Protein AF-A0A8C5G3D9-F1 (afdb_monomer)

Nearest PDB structures (foldseek):
  6sdb-assembly4_D  TM=9.513E-01  e=6.181E-13  Homo sapiens
  6h4l-assembly1_A  TM=9.732E-01  e=7.452E-11  Homo sapiens
  8p35-assembly1_A  TM=9.461E-01  e=3.231E-11  Homo sapiens
  2wwm-assembly2_C  TM=9.605E-01  e=4.269E-11  Homo sapiens
  2rik-assembly1_A  TM=9.565E-01  e=1.041E-10  Oryctolagus cuniculus

pLDDT: mean 74.59, std 24.05, range [35.84, 98.56]

Structure (mmCIF, N/CA/C/O backbone):
data_AF-A0A8C5G3D9-F1
#
_entry.id   AF-A0A8C5G3D9-F1
#
loop_
_atom_site.group_PDB
_atom_site.id
_atom_site.type_symbol
_atom_site.label_atom_id
_atom_site.label_alt_id
_atom_site.label_comp_id
_atom_site.label_asym_id
_atom_site.label_entity_id
_atom_site.label_seq_id
_atom_site.pdbx_PDB_ins_code
_atom_site.Cartn_x
_atom_site.Cartn_y
_atom_site.Cartn_z
_atom_site.occupancy
_atom_site.B_iso_or_equiv
_atom_site.auth_seq_id
_atom_site.auth_comp_id
_atom_site.auth_asym_id
_atom_site.auth_atom_id
_atom_site.pdbx_PDB_model_num
ATOM 1 N N . MET A 1 1 ? 73.910 -11.294 -78.087 1.00 41.16 1 MET A N 1
ATOM 2 C CA . MET A 1 1 ? 74.050 -10.126 -77.192 1.00 41.16 1 MET A CA 1
ATOM 3 C C . MET A 1 1 ? 72.638 -9.776 -76.744 1.00 41.16 1 MET A C 1
ATOM 5 O O . MET A 1 1 ? 71.932 -9.114 -77.483 1.00 41.16 1 MET A O 1
ATOM 9 N N . GLU A 1 2 ? 72.054 -10.647 -75.924 1.00 39.16 2 GLU A N 1
ATOM 10 C CA . GLU A 1 2 ? 71.959 -10.601 -74.447 1.00 39.16 2 GLU A CA 1
ATOM 11 C C . GLU A 1 2 ? 70.776 -9.743 -73.973 1.00 39.16 2 GLU A C 1
ATOM 13 O O . GLU A 1 2 ? 70.666 -8.566 -74.295 1.00 39.16 2 GLU A O 1
ATOM 18 N N . ALA A 1 3 ? 69.872 -10.406 -73.250 1.00 43.69 3 ALA A N 1
ATOM 19 C CA . ALA A 1 3 ? 68.621 -9.900 -72.704 1.00 43.69 3 ALA A CA 1
ATOM 20 C C . ALA A 1 3 ? 68.705 -9.875 -71.170 1.00 43.69 3 ALA A C 1
ATOM 22 O O . ALA A 1 3 ? 69.316 -10.770 -70.590 1.00 43.69 3 ALA A O 1
ATOM 23 N N . ALA A 1 4 ? 68.030 -8.921 -70.517 1.00 40.75 4 ALA A N 1
ATOM 24 C CA . ALA A 1 4 ? 67.724 -8.978 -69.084 1.00 40.75 4 ALA A CA 1
ATOM 25 C C . ALA A 1 4 ? 66.455 -8.169 -68.722 1.00 40.75 4 ALA A C 1
ATOM 27 O O . ALA A 1 4 ? 66.120 -7.183 -69.373 1.00 40.75 4 ALA A O 1
ATOM 28 N N . VAL A 1 5 ? 65.757 -8.649 -67.686 1.00 48.50 5 VAL A N 1
ATOM 29 C CA . VAL A 1 5 ? 64.427 -8.279 -67.141 1.00 48.50 5 VAL A CA 1
ATOM 30 C C . VAL A 1 5 ? 64.563 -7.280 -65.963 1.00 48.50 5 VAL A C 1
ATOM 32 O O . VAL A 1 5 ? 65.657 -7.193 -65.414 1.00 48.50 5 VAL A O 1
ATOM 35 N N . VAL A 1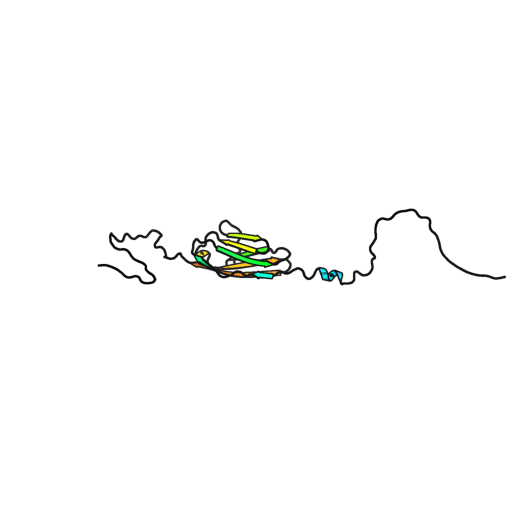 6 ? 63.477 -6.585 -65.542 1.00 41.62 6 VAL A N 1
ATOM 36 C CA . VAL A 1 6 ? 62.979 -6.360 -64.137 1.00 41.62 6 VAL A CA 1
ATOM 37 C C . VAL A 1 6 ? 62.051 -5.110 -64.007 1.00 41.62 6 VAL A C 1
ATOM 39 O O . VAL A 1 6 ? 62.071 -4.206 -64.833 1.00 41.62 6 VAL A O 1
ATOM 42 N N . SER A 1 7 ? 61.173 -5.147 -62.991 1.00 40.56 7 SER A N 1
ATOM 43 C CA . SER A 1 7 ? 59.775 -4.681 -62.855 1.00 40.56 7 SER A CA 1
ATOM 44 C C . SER A 1 7 ? 59.502 -3.394 -62.025 1.00 40.56 7 SER A C 1
ATOM 46 O O . SER A 1 7 ? 60.318 -3.054 -61.181 1.00 40.56 7 SER A O 1
ATOM 48 N N . SER A 1 8 ? 58.257 -2.856 -62.141 1.00 45.47 8 SER A N 1
ATOM 49 C CA . SER A 1 8 ? 57.402 -2.167 -61.111 1.00 45.47 8 SER A CA 1
ATOM 50 C C . SER A 1 8 ? 57.887 -0.806 -60.540 1.00 45.47 8 SER A C 1
ATOM 52 O O . SER A 1 8 ? 59.050 -0.673 -60.211 1.00 45.47 8 SER A O 1
ATOM 54 N N . THR A 1 9 ? 57.129 0.279 -60.299 1.00 42.03 9 THR A N 1
ATOM 55 C CA . THR A 1 9 ? 55.688 0.584 -60.116 1.00 42.03 9 THR A CA 1
ATOM 56 C C . THR A 1 9 ? 55.506 2.119 -60.183 1.00 42.03 9 THR A C 1
ATOM 58 O O . THR A 1 9 ? 56.395 2.851 -59.755 1.00 42.03 9 THR A O 1
ATOM 61 N N . ALA A 1 10 ? 54.357 2.606 -60.672 1.00 47.06 10 ALA A N 1
ATOM 62 C CA . ALA A 1 10 ? 53.916 4.015 -60.623 1.00 47.06 10 ALA A CA 1
ATOM 63 C C . ALA A 1 10 ? 53.629 4.460 -59.168 1.00 47.06 10 ALA A C 1
ATOM 65 O O . ALA A 1 10 ? 53.328 3.610 -58.338 1.00 47.06 10 ALA A O 1
ATOM 66 N N . GLY A 1 11 ? 53.652 5.719 -58.726 1.00 50.91 11 GLY A N 1
ATOM 67 C CA . GLY A 1 11 ? 53.620 7.053 -59.333 1.00 50.91 11 GLY A CA 1
ATOM 68 C C . GLY A 1 11 ? 52.874 7.947 -58.321 1.00 50.91 11 GLY A C 1
ATOM 69 O O . GLY A 1 11 ? 51.844 7.519 -57.806 1.00 50.91 11 GLY A O 1
ATOM 70 N N . ALA A 1 12 ? 53.382 9.133 -57.963 1.00 35.84 12 ALA A N 1
ATOM 71 C CA . ALA A 1 12 ? 52.707 10.014 -57.001 1.00 35.84 12 ALA A CA 1
ATOM 72 C C . ALA A 1 12 ? 53.011 11.500 -57.247 1.00 35.84 12 ALA A C 1
ATOM 74 O O . ALA A 1 12 ? 54.166 11.918 -57.220 1.00 35.84 12 ALA A O 1
ATOM 75 N N . VAL A 1 13 ? 51.954 12.299 -57.411 1.00 37.88 13 VAL A N 1
ATOM 76 C CA . VAL A 1 13 ? 51.939 13.748 -57.165 1.00 37.88 13 VAL A CA 1
ATOM 77 C C . VAL A 1 13 ? 50.747 14.006 -56.236 1.00 37.88 13 VAL A C 1
ATOM 79 O O . VAL A 1 13 ? 49.614 13.697 -56.594 1.00 37.88 13 VAL A O 1
ATOM 82 N N . ALA A 1 14 ? 51.011 14.498 -55.022 1.00 41.78 14 ALA A N 1
ATOM 83 C CA . ALA A 1 14 ? 50.004 14.897 -54.027 1.00 41.78 14 ALA A CA 1
ATOM 84 C C . ALA A 1 14 ? 49.545 16.354 -54.257 1.00 41.78 14 ALA A C 1
ATOM 86 O O . ALA A 1 14 ? 50.305 17.131 -54.841 1.00 41.78 14 ALA A O 1
ATOM 87 N N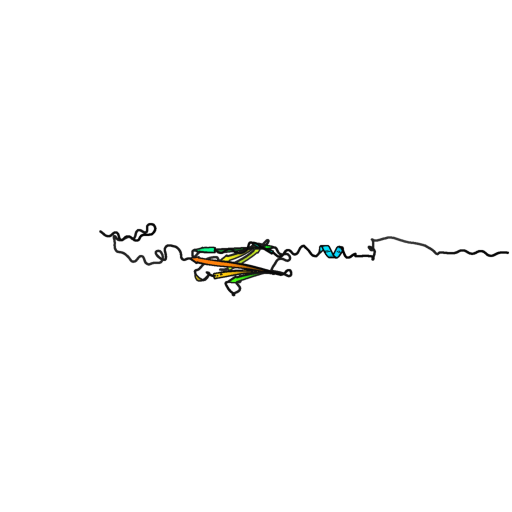 . PRO A 1 15 ? 48.335 16.748 -53.800 1.00 37.72 15 PRO A N 1
ATOM 88 C CA . PRO A 1 15 ? 48.240 17.551 -52.565 1.00 37.72 15 PRO A CA 1
ATOM 89 C C . PRO A 1 15 ? 46.955 17.190 -51.739 1.00 37.72 15 PRO A C 1
ATOM 91 O O . PRO A 1 15 ? 46.454 16.081 -51.905 1.00 37.72 15 PRO A O 1
ATOM 94 N N . PRO A 1 16 ? 46.460 17.983 -50.758 1.00 48.88 16 PRO A N 1
ATOM 95 C CA . PRO A 1 16 ? 46.785 17.738 -49.353 1.00 48.88 16 PRO A CA 1
ATOM 96 C C . PRO A 1 16 ? 45.580 17.624 -48.376 1.00 48.88 16 PRO A C 1
ATOM 98 O O . PRO A 1 16 ? 44.451 18.010 -48.661 1.00 48.88 16 PRO A O 1
ATOM 101 N N . THR A 1 17 ? 45.928 17.166 -47.164 1.00 43.00 17 THR A N 1
ATOM 102 C CA . THR A 1 17 ? 45.310 17.364 -45.825 1.00 43.00 17 THR A CA 1
ATOM 103 C C . THR A 1 17 ? 44.012 16.643 -45.412 1.00 43.00 17 THR A C 1
ATOM 105 O O . THR A 1 17 ? 42.901 17.119 -45.597 1.00 43.00 17 THR A O 1
ATOM 108 N N . LEU A 1 18 ? 44.244 15.514 -44.725 1.00 49.47 18 LEU A N 1
ATOM 109 C CA . LEU A 1 18 ? 43.726 15.050 -43.419 1.00 49.47 18 LEU A CA 1
ATOM 110 C C . LEU A 1 18 ? 42.519 15.761 -42.775 1.00 49.47 18 LEU A C 1
ATOM 112 O O . LEU A 1 18 ? 42.682 16.874 -42.289 1.00 49.47 18 LEU A O 1
ATOM 116 N N . ILE A 1 19 ? 41.443 14.992 -42.515 1.00 40.00 19 ILE A N 1
ATOM 117 C CA . ILE A 1 19 ? 40.775 14.927 -41.196 1.00 40.00 19 ILE A CA 1
ATOM 118 C C . ILE A 1 19 ? 40.369 13.468 -40.870 1.00 40.00 19 ILE A C 1
ATOM 120 O O . ILE A 1 19 ? 39.486 12.887 -41.488 1.00 40.00 19 ILE A O 1
ATOM 124 N N . SER A 1 20 ? 41.052 12.918 -39.860 1.00 44.00 20 SER A N 1
ATOM 125 C CA . SER A 1 20 ? 40.583 11.981 -38.822 1.00 44.00 20 SER A CA 1
ATOM 126 C C . SER A 1 20 ? 39.901 10.642 -39.185 1.00 44.00 20 SER A C 1
ATOM 128 O O . SER A 1 20 ? 38.683 10.516 -39.210 1.00 44.00 20 SER A O 1
ATOM 130 N N . VAL A 1 21 ? 40.759 9.618 -39.283 1.00 40.78 21 VAL A N 1
ATOM 131 C CA . VAL A 1 21 ? 40.671 8.234 -38.755 1.00 40.78 21 VAL A CA 1
ATOM 132 C C . VAL A 1 21 ? 39.337 7.479 -38.878 1.00 40.78 21 VAL A C 1
ATOM 134 O O . VAL A 1 21 ? 38.530 7.409 -37.954 1.00 40.78 21 VAL A O 1
ATOM 137 N N . SER A 1 22 ? 39.201 6.747 -39.985 1.00 48.66 22 SER A N 1
ATOM 138 C CA . SER A 1 22 ? 38.361 5.549 -40.042 1.00 48.66 22 SER A CA 1
ATOM 139 C C . SER A 1 22 ? 39.021 4.443 -39.208 1.00 48.66 22 SER A C 1
ATOM 141 O O . SER A 1 22 ? 40.093 3.941 -39.556 1.00 48.66 22 SER A O 1
ATOM 143 N N . LEU A 1 23 ? 38.415 4.087 -38.074 1.00 47.31 23 LEU A N 1
ATOM 144 C CA . LEU A 1 23 ? 38.842 2.933 -37.285 1.00 47.31 23 LEU A CA 1
ATOM 145 C C . LEU A 1 23 ? 38.421 1.643 -38.001 1.00 47.31 23 LEU A C 1
ATOM 147 O O . LEU A 1 23 ? 37.281 1.198 -37.924 1.00 47.31 23 LEU A O 1
ATOM 151 N N . ASN A 1 24 ? 39.395 1.095 -38.725 1.00 39.56 24 ASN A N 1
ATOM 152 C CA . ASN A 1 24 ? 39.640 -0.308 -39.049 1.00 39.56 24 ASN A CA 1
ATOM 153 C C . ASN A 1 24 ? 38.456 -1.284 -38.866 1.00 39.56 24 ASN A C 1
ATOM 155 O O . ASN A 1 24 ? 38.203 -1.824 -37.787 1.00 39.56 24 ASN A O 1
ATOM 159 N N . THR A 1 25 ? 37.803 -1.617 -39.975 1.00 51.31 25 THR A N 1
ATOM 160 C CA . THR A 1 25 ? 36.924 -2.778 -40.108 1.00 51.31 25 THR A CA 1
ATOM 161 C C . THR A 1 25 ? 37.739 -4.073 -40.051 1.00 51.31 25 THR A C 1
ATOM 163 O O . THR A 1 25 ? 38.105 -4.624 -41.085 1.00 51.31 25 THR A O 1
ATOM 166 N N . ARG A 1 26 ? 38.011 -4.601 -38.848 1.00 49.06 26 ARG A N 1
ATOM 167 C CA . ARG A 1 26 ? 38.234 -6.045 -38.611 1.00 49.06 26 ARG A CA 1
ATOM 168 C C . ARG A 1 26 ? 38.229 -6.375 -37.114 1.00 49.06 26 ARG A C 1
ATOM 170 O O . ARG A 1 26 ? 39.111 -5.969 -36.371 1.00 49.06 26 ARG A O 1
ATOM 177 N N . ARG A 1 27 ? 37.255 -7.216 -36.745 1.00 50.62 27 ARG A N 1
ATOM 178 C CA . ARG A 1 27 ? 36.971 -7.802 -35.422 1.00 50.62 27 ARG A CA 1
ATOM 179 C C . ARG A 1 27 ? 36.438 -6.831 -34.359 1.00 50.62 27 ARG A C 1
ATOM 181 O O . ARG A 1 27 ? 37.089 -6.593 -33.348 1.00 50.62 27 ARG A O 1
ATOM 188 N N . PHE A 1 28 ? 35.157 -6.471 -34.479 1.00 44.09 28 PHE A N 1
ATOM 189 C CA . PHE A 1 28 ? 34.292 -6.415 -33.291 1.00 44.09 28 PHE A CA 1
ATOM 190 C C . PHE A 1 28 ? 34.164 -7.846 -32.752 1.00 44.09 28 PHE A C 1
ATOM 192 O O . PHE A 1 28 ? 33.200 -8.562 -33.002 1.00 44.09 28 PHE A O 1
ATOM 199 N N . SER A 1 29 ? 35.243 -8.314 -32.123 1.00 45.56 29 SER A N 1
ATOM 200 C CA . SER A 1 29 ? 35.271 -9.567 -31.389 1.00 45.56 29 SER A CA 1
ATOM 201 C C . SER A 1 29 ? 34.195 -9.479 -30.315 1.00 45.56 29 SER A C 1
ATOM 203 O O . SER A 1 29 ? 34.069 -8.450 -29.649 1.00 45.56 29 SER A O 1
ATOM 205 N N . HIS A 1 30 ? 33.434 -10.556 -30.179 1.00 49.59 30 HIS A N 1
ATOM 206 C CA . HIS A 1 30 ? 32.266 -10.792 -29.330 1.00 49.59 30 HIS A CA 1
ATOM 207 C C . HIS A 1 30 ? 32.424 -10.484 -27.814 1.00 49.59 30 HIS A C 1
ATOM 209 O O . HIS A 1 30 ? 31.606 -10.930 -27.023 1.00 49.59 30 HIS A O 1
ATOM 215 N N . CYS A 1 31 ? 33.423 -9.706 -27.383 1.00 41.53 31 CYS A N 1
ATOM 216 C CA . CYS A 1 31 ? 33.582 -9.219 -26.008 1.00 41.53 31 CYS A CA 1
ATOM 217 C C . CYS A 1 31 ? 32.990 -7.820 -25.757 1.00 41.53 31 CYS A C 1
ATOM 219 O O . CYS A 1 31 ? 32.830 -7.441 -24.601 1.00 41.53 31 CYS A O 1
ATOM 221 N N . CYS A 1 32 ? 32.656 -7.034 -26.791 1.00 47.09 32 CYS A N 1
ATOM 222 C CA . CYS A 1 32 ? 32.017 -5.721 -26.580 1.00 47.09 32 CYS A CA 1
ATOM 223 C C . CYS A 1 32 ? 30.504 -5.837 -26.283 1.00 47.09 32 CYS A C 1
ATOM 225 O O . CYS A 1 32 ? 29.902 -4.924 -25.733 1.00 47.09 32 CYS A O 1
ATOM 227 N N . PHE A 1 33 ? 29.888 -6.985 -26.594 1.00 46.59 33 PHE A N 1
ATOM 228 C CA . PHE A 1 33 ? 28.465 -7.245 -26.329 1.00 46.59 33 PHE A CA 1
ATOM 229 C C . PHE A 1 33 ? 28.176 -7.600 -24.859 1.00 46.59 33 PHE A C 1
ATOM 231 O O . PHE A 1 33 ? 27.043 -7.500 -24.403 1.00 46.59 33 PHE A O 1
ATOM 238 N N . SER A 1 34 ? 29.206 -7.968 -24.095 1.00 47.16 34 SER A N 1
ATOM 239 C CA . SER A 1 34 ? 29.106 -8.375 -22.687 1.00 47.16 34 SER A CA 1
ATOM 240 C C . SER A 1 34 ? 29.018 -7.215 -21.682 1.00 47.16 34 SER A C 1
ATOM 242 O O . SER A 1 34 ? 28.866 -7.473 -20.494 1.00 47.16 34 SER A O 1
ATOM 244 N N . PHE A 1 35 ? 29.075 -5.951 -22.123 1.00 46.34 35 PHE A N 1
ATOM 245 C CA . PHE A 1 35 ? 28.923 -4.783 -21.237 1.00 46.34 35 PHE A CA 1
ATOM 246 C C . PHE A 1 35 ? 27.471 -4.318 -21.039 1.00 46.34 35 PHE A C 1
ATOM 248 O O . PHE A 1 35 ? 27.221 -3.496 -20.167 1.00 46.34 35 PHE A O 1
ATOM 255 N N . PHE A 1 36 ? 26.505 -4.850 -21.796 1.00 48.28 36 PHE A N 1
ATOM 256 C CA . PHE A 1 36 ? 25.092 -4.446 -21.701 1.00 48.28 36 PHE A CA 1
ATOM 257 C C . PHE A 1 36 ? 24.210 -5.386 -20.869 1.00 48.28 36 PHE A C 1
ATOM 259 O O . PHE A 1 36 ? 23.012 -5.154 -20.757 1.00 48.28 36 PHE A O 1
ATOM 266 N N . GLN A 1 37 ? 24.759 -6.460 -20.297 1.00 51.25 37 GLN A N 1
ATOM 267 C CA . GLN A 1 37 ? 23.926 -7.578 -19.837 1.00 51.25 37 GLN A CA 1
ATOM 268 C C . GLN A 1 37 ? 23.765 -7.704 -18.311 1.00 51.25 37 GLN A C 1
ATOM 270 O O . GLN A 1 37 ? 23.111 -8.641 -17.866 1.00 51.25 37 GLN A O 1
ATOM 275 N N . TYR A 1 38 ? 24.313 -6.787 -17.502 1.00 55.50 38 TYR A N 1
ATOM 276 C CA . TYR A 1 38 ? 24.369 -6.969 -16.038 1.00 55.50 38 TYR A CA 1
ATOM 277 C C . TYR A 1 38 ? 24.087 -5.737 -15.156 1.00 55.50 38 TYR A C 1
ATOM 279 O O . TYR A 1 38 ? 24.438 -5.767 -13.983 1.00 55.50 38 TYR A O 1
ATOM 287 N N . ASP A 1 39 ? 23.393 -4.704 -15.649 1.00 56.03 39 ASP A N 1
ATOM 288 C CA . ASP A 1 39 ? 22.993 -3.548 -14.808 1.00 56.03 39 ASP A CA 1
ATOM 289 C C . ASP A 1 39 ? 21.470 -3.377 -14.623 1.00 56.03 39 ASP A C 1
ATOM 291 O O . ASP A 1 39 ? 20.985 -2.360 -14.138 1.00 56.03 39 ASP A O 1
ATOM 295 N N . HIS A 1 40 ? 20.673 -4.394 -14.962 1.00 61.59 40 HIS A N 1
ATOM 296 C CA . HIS A 1 40 ? 19.215 -4.363 -14.791 1.00 61.59 40 HIS A CA 1
ATOM 297 C C . HIS A 1 40 ? 18.788 -5.097 -13.521 1.00 61.59 40 HIS A C 1
ATOM 299 O O . HIS A 1 40 ? 18.065 -6.094 -13.566 1.00 61.59 40 HIS A O 1
ATOM 305 N N . MET A 1 41 ? 19.257 -4.622 -12.366 1.00 67.25 41 MET A N 1
ATOM 306 C CA . MET A 1 41 ? 18.818 -5.185 -11.095 1.00 67.25 41 MET A CA 1
ATOM 307 C C . MET A 1 41 ? 17.406 -4.693 -10.773 1.00 67.25 41 MET A C 1
ATOM 309 O O . MET A 1 41 ? 17.204 -3.562 -10.323 1.00 67.25 41 MET A O 1
ATOM 313 N N . PHE A 1 42 ? 16.428 -5.566 -11.000 1.00 85.00 42 PHE A N 1
ATOM 314 C CA . PHE A 1 42 ? 15.045 -5.344 -10.613 1.00 85.00 42 PHE A CA 1
ATOM 315 C C . PHE A 1 42 ? 14.693 -6.215 -9.408 1.00 85.00 42 PHE A C 1
ATOM 317 O O . PHE A 1 42 ? 14.514 -7.425 -9.540 1.00 85.00 42 PHE A O 1
ATOM 324 N N . LEU A 1 43 ? 14.640 -5.610 -8.221 1.00 89.88 43 LEU A N 1
ATOM 325 C CA . LEU A 1 43 ? 14.478 -6.329 -6.958 1.00 89.88 43 LEU A CA 1
ATOM 326 C C . LEU A 1 43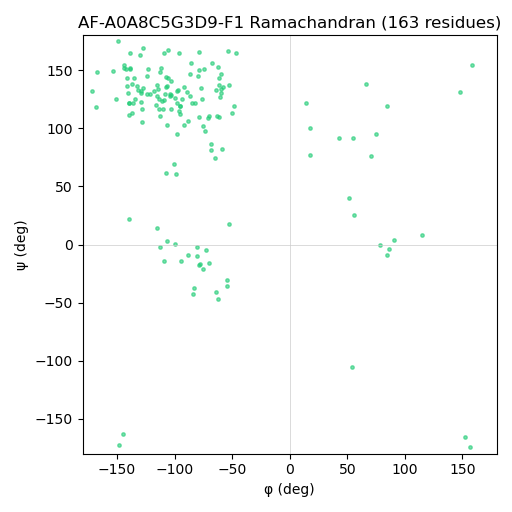 ? 13.563 -5.590 -5.986 1.00 89.88 43 LEU A C 1
ATOM 328 O O . LEU A 1 43 ? 13.634 -4.372 -5.829 1.00 89.88 43 LEU A O 1
ATOM 332 N N . LEU A 1 44 ? 12.772 -6.369 -5.250 1.00 94.69 44 LEU A N 1
ATOM 333 C CA . LEU A 1 44 ? 12.120 -5.921 -4.026 1.00 94.69 44 LEU A CA 1
ATOM 334 C C . LEU A 1 44 ? 13.152 -5.941 -2.887 1.00 94.69 44 LEU A C 1
ATOM 336 O O . LEU A 1 44 ? 13.567 -7.013 -2.454 1.00 94.69 44 LEU A O 1
ATOM 340 N N . LEU A 1 45 ? 13.558 -4.765 -2.409 1.00 94.94 45 LEU A N 1
ATOM 341 C CA . LEU A 1 45 ? 14.530 -4.614 -1.320 1.00 94.94 45 LEU A CA 1
ATOM 342 C C . LEU A 1 45 ? 13.860 -4.726 0.053 1.00 94.94 45 LEU A C 1
ATOM 344 O O . LEU A 1 45 ? 14.367 -5.396 0.949 1.00 94.94 45 LEU A O 1
ATOM 348 N N . GLN A 1 46 ? 12.697 -4.091 0.209 1.00 97.50 46 GLN A N 1
ATOM 349 C CA . GLN A 1 46 ? 11.913 -4.136 1.438 1.00 97.50 46 GLN A CA 1
ATOM 350 C C . GLN A 1 46 ? 10.433 -4.253 1.096 1.00 97.50 46 GLN A C 1
ATOM 352 O O . GLN A 1 46 ? 9.882 -3.396 0.410 1.00 97.50 46 GLN A O 1
ATOM 357 N N . GLY A 1 47 ? 9.792 -5.312 1.588 1.00 97.75 47 GLY A N 1
ATOM 358 C CA . GLY A 1 47 ? 8.359 -5.531 1.425 1.00 97.75 47 GLY A CA 1
ATOM 359 C C . GLY A 1 47 ? 7.502 -4.712 2.387 1.00 97.75 47 GLY A C 1
ATOM 360 O O . GLY A 1 47 ? 7.982 -4.197 3.400 1.00 97.75 47 GLY A O 1
ATOM 361 N N . LEU A 1 48 ? 6.209 -4.658 2.075 1.00 98.31 48 LEU A N 1
ATOM 362 C CA . LEU A 1 48 ? 5.190 -4.145 2.979 1.00 98.31 48 LEU A CA 1
ATOM 363 C C . LEU A 1 48 ? 5.119 -4.995 4.253 1.00 98.31 48 LEU A C 1
ATOM 365 O O . LEU A 1 48 ? 5.414 -6.192 4.244 1.00 98.31 48 LEU A O 1
ATOM 369 N N . LYS A 1 49 ? 4.696 -4.372 5.352 1.00 98.12 49 LYS A N 1
ATOM 370 C CA . LYS A 1 49 ? 4.538 -5.014 6.662 1.00 98.12 49 LYS A CA 1
ATOM 371 C C . LYS A 1 49 ? 3.113 -4.825 7.151 1.00 98.12 49 LYS A C 1
ATOM 373 O O . LYS A 1 49 ? 2.514 -3.787 6.892 1.00 98.12 49 LYS A O 1
ATOM 378 N N . ASN A 1 50 ? 2.585 -5.829 7.847 1.00 98.12 50 ASN A N 1
ATOM 379 C CA . ASN A 1 50 ? 1.267 -5.727 8.463 1.00 98.12 50 ASN A CA 1
ATOM 380 C C . ASN A 1 50 ? 1.258 -4.594 9.485 1.00 98.12 50 ASN A C 1
ATOM 382 O O . ASN A 1 50 ? 2.248 -4.388 10.194 1.00 98.12 50 ASN A O 1
ATOM 386 N N . LEU A 1 51 ? 0.135 -3.894 9.558 1.00 97.38 51 LEU A N 1
ATOM 387 C CA . LEU A 1 51 ? -0.030 -2.745 10.427 1.00 97.38 51 LEU A CA 1
ATOM 388 C C . LEU A 1 51 ? -1.397 -2.810 11.098 1.00 97.38 51 LEU A C 1
ATOM 390 O O . LEU A 1 51 ? -2.396 -3.123 10.454 1.00 97.38 51 LEU A O 1
ATOM 394 N N . THR A 1 52 ? -1.419 -2.477 12.381 1.00 97.00 52 THR A N 1
ATOM 395 C CA . THR A 1 52 ? -2.648 -2.226 13.127 1.00 97.00 52 THR A CA 1
ATOM 396 C C . THR A 1 52 ? -2.646 -0.763 13.536 1.00 97.00 52 THR A C 1
ATOM 398 O O . THR A 1 52 ? -1.654 -0.308 14.105 1.00 97.00 52 THR A O 1
ATOM 401 N N . VAL A 1 53 ? -3.721 -0.043 13.238 1.00 96.06 53 VAL A N 1
ATOM 402 C CA . VAL A 1 53 ? -3.893 1.375 13.584 1.00 96.06 53 VAL A CA 1
ATOM 403 C C . VAL A 1 53 ? -5.235 1.605 14.250 1.00 96.06 53 VAL A C 1
ATOM 405 O O . VAL A 1 53 ? -6.140 0.774 14.139 1.00 96.06 53 VAL A O 1
ATOM 408 N N . THR A 1 54 ? -5.365 2.740 14.920 1.00 94.81 54 THR A N 1
ATOM 409 C CA . THR A 1 54 ? -6.648 3.193 15.447 1.00 94.81 54 THR A CA 1
ATOM 410 C C . THR A 1 54 ? -7.398 3.978 14.375 1.00 94.81 54 THR A C 1
ATOM 412 O O . THR A 1 54 ? -6.799 4.666 13.549 1.00 94.81 54 THR A O 1
ATOM 415 N N . GLU A 1 55 ? -8.720 3.875 14.380 1.00 94.38 55 GLU A N 1
ATOM 416 C CA . GLU A 1 55 ? -9.595 4.673 13.527 1.00 94.38 55 GLU A CA 1
ATOM 417 C C . GLU A 1 55 ? -9.305 6.179 13.671 1.00 94.38 55 GLU A C 1
ATOM 419 O O . GLU A 1 55 ? -9.098 6.685 14.778 1.00 94.38 55 GLU A O 1
ATOM 424 N N . GLY A 1 56 ? -9.278 6.889 12.544 1.00 93.50 56 GLY A N 1
ATOM 425 C CA . GLY A 1 56 ? -8.933 8.308 12.446 1.00 93.50 56 GLY A CA 1
ATOM 426 C C . GLY A 1 56 ? -7.430 8.601 12.353 1.00 93.50 56 GLY A C 1
ATOM 427 O O . GLY A 1 56 ? -7.056 9.737 12.069 1.00 93.50 56 GLY A O 1
ATOM 428 N N . GLU A 1 57 ? -6.548 7.615 12.550 1.00 95.25 57 GLU A N 1
ATOM 429 C CA . GLU A 1 57 ? -5.104 7.813 12.380 1.00 95.25 57 GLU A CA 1
ATOM 430 C C . GLU A 1 57 ? -4.686 7.782 10.903 1.00 95.25 57 GLU A C 1
ATOM 432 O O . GLU A 1 57 ? -5.263 7.075 10.076 1.00 95.25 57 GLU A O 1
ATOM 437 N N . SER A 1 58 ? -3.623 8.518 10.569 1.00 97.12 58 SER A N 1
ATOM 438 C CA . SER A 1 58 ? -3.012 8.443 9.241 1.00 97.12 58 SER A CA 1
ATOM 439 C C . SER A 1 58 ? -2.160 7.183 9.097 1.00 97.12 58 SER A C 1
ATOM 441 O O . SER A 1 58 ? -1.302 6.911 9.943 1.00 97.12 58 SER A O 1
ATOM 443 N N . VAL A 1 59 ? -2.298 6.471 7.981 1.00 98.00 59 VAL A N 1
ATOM 444 C CA . VAL A 1 59 ? -1.525 5.258 7.679 1.00 98.00 59 VAL A CA 1
ATOM 445 C C . VAL A 1 59 ? -0.506 5.544 6.588 1.00 98.00 59 VAL A C 1
ATOM 447 O O . VAL A 1 59 ? -0.828 6.142 5.567 1.00 98.00 59 VAL A O 1
ATOM 450 N N . THR A 1 60 ? 0.727 5.065 6.760 1.00 98.31 60 THR A N 1
ATOM 451 C CA . THR A 1 60 ? 1.729 5.019 5.687 1.00 98.31 60 THR A CA 1
ATOM 452 C C . THR A 1 60 ? 2.094 3.570 5.387 1.00 98.31 60 THR A C 1
ATOM 454 O O . THR A 1 60 ? 2.630 2.873 6.246 1.00 98.31 60 THR A O 1
ATOM 457 N N . LEU A 1 61 ? 1.866 3.146 4.147 1.00 98.44 61 LEU A N 1
ATOM 458 C CA . LEU A 1 61 ? 2.364 1.888 3.601 1.00 98.44 61 LEU A CA 1
ATOM 459 C C . LEU A 1 61 ? 3.562 2.178 2.697 1.00 98.44 61 LEU A C 1
ATOM 461 O O . LEU A 1 61 ? 3.480 3.026 1.808 1.00 98.44 61 LEU A O 1
ATOM 465 N N . GLU A 1 62 ? 4.674 1.481 2.918 1.00 98.25 62 GLU A N 1
ATOM 466 C CA . GLU A 1 62 ? 5.934 1.750 2.224 1.00 98.25 62 GLU A CA 1
ATOM 467 C C . GLU A 1 62 ? 6.687 0.462 1.879 1.00 98.25 62 GLU A C 1
ATOM 469 O O . GLU A 1 62 ? 6.816 -0.444 2.708 1.00 98.25 62 GLU A O 1
ATOM 474 N N . CYS A 1 63 ? 7.213 0.399 0.658 1.00 98.12 63 CYS A N 1
ATOM 475 C CA . CYS A 1 63 ? 8.128 -0.650 0.220 1.00 98.12 63 CYS A CA 1
ATOM 476 C C . CYS A 1 63 ? 9.265 -0.071 -0.631 1.00 98.12 63 CYS A C 1
ATOM 478 O O . CYS A 1 63 ? 9.095 0.944 -1.310 1.00 98.12 63 CYS A O 1
ATOM 480 N N . GLN A 1 64 ? 10.419 -0.738 -0.612 1.00 97.25 64 GLN A N 1
ATOM 481 C CA . GLN A 1 64 ? 11.603 -0.333 -1.369 1.00 97.25 64 GLN A CA 1
ATOM 482 C C . GLN A 1 64 ? 11.845 -1.276 -2.539 1.00 97.25 64 GLN A C 1
ATOM 484 O O . GLN A 1 64 ? 11.883 -2.498 -2.373 1.00 97.25 64 GLN A O 1
ATOM 489 N N . ILE A 1 65 ? 12.022 -0.696 -3.720 1.00 95.25 65 ILE A N 1
ATOM 490 C CA . ILE A 1 65 ? 12.127 -1.395 -4.994 1.00 95.25 65 ILE A CA 1
ATOM 491 C C . ILE A 1 65 ? 13.276 -0.770 -5.781 1.00 95.25 65 ILE A C 1
ATOM 493 O O . ILE A 1 65 ? 13.275 0.426 -6.070 1.00 95.25 65 ILE A O 1
ATOM 497 N N . SER A 1 66 ? 14.251 -1.599 -6.137 1.00 90.88 66 SER A N 1
ATOM 498 C CA . SER A 1 66 ? 15.317 -1.240 -7.068 1.00 90.88 66 SER A CA 1
ATOM 499 C C . SER A 1 66 ? 14.897 -1.636 -8.474 1.00 90.88 66 SER A C 1
ATOM 501 O O . SER A 1 66 ? 14.398 -2.743 -8.676 1.00 90.88 66 SER A O 1
ATOM 503 N N . GLY A 1 67 ? 15.107 -0.756 -9.448 1.00 86.00 67 GLY A N 1
ATOM 504 C CA . GLY A 1 67 ? 14.801 -1.041 -10.842 1.00 86.00 67 GLY A CA 1
ATOM 505 C C . GLY A 1 67 ? 15.315 0.030 -11.788 1.00 86.00 67 GLY A C 1
ATOM 506 O O . GLY A 1 67 ? 15.079 1.217 -11.564 1.00 86.00 67 GLY A O 1
ATOM 507 N N . GLN A 1 68 ? 15.984 -0.409 -12.854 1.00 84.25 68 GLN A N 1
ATOM 508 C CA . GLN A 1 68 ? 16.364 0.424 -13.992 1.00 84.25 68 GLN A CA 1
ATOM 509 C C . GLN A 1 68 ? 15.929 -0.243 -15.302 1.00 84.25 68 GLN A C 1
ATOM 511 O O . GLN A 1 68 ? 16.351 -1.372 -15.570 1.00 84.25 68 GLN A O 1
ATOM 516 N N . PRO A 1 69 ? 15.116 0.423 -16.146 1.00 88.38 69 PRO A N 1
ATOM 517 C CA . PRO A 1 69 ? 14.429 1.716 -15.942 1.00 88.38 69 PRO A CA 1
ATOM 518 C C . PRO A 1 69 ? 13.555 1.840 -14.672 1.00 88.38 69 PRO A C 1
ATOM 520 O O . PRO A 1 69 ? 13.270 0.851 -14.000 1.00 88.38 69 PRO A O 1
ATOM 523 N N . ALA A 1 70 ? 13.153 3.065 -14.315 1.00 88.94 70 ALA A N 1
ATOM 524 C CA . ALA A 1 70 ? 12.292 3.287 -13.152 1.00 88.94 70 ALA A CA 1
ATOM 525 C C . ALA A 1 70 ? 10.953 2.542 -13.335 1.00 88.94 70 ALA A C 1
ATOM 527 O O . ALA A 1 70 ? 10.306 2.726 -14.369 1.00 88.94 70 ALA A O 1
ATOM 528 N N . PRO A 1 71 ? 10.526 1.702 -12.374 1.00 93.56 71 PRO A N 1
ATOM 529 C CA . PRO A 1 71 ? 9.319 0.909 -12.545 1.00 93.56 71 PRO A CA 1
ATOM 530 C C . PRO A 1 71 ? 8.043 1.740 -12.414 1.00 93.56 71 PRO A C 1
ATOM 532 O O . PRO A 1 71 ? 7.970 2.697 -11.641 1.00 93.56 71 PRO A O 1
ATOM 535 N N . ALA A 1 72 ? 6.999 1.301 -13.111 1.00 94.88 72 ALA A N 1
ATOM 536 C CA . ALA A 1 72 ? 5.640 1.759 -12.878 1.00 94.88 72 ALA A CA 1
ATOM 537 C C . ALA A 1 72 ? 5.087 1.101 -11.606 1.00 94.88 72 ALA A C 1
ATOM 539 O O . ALA A 1 72 ? 5.083 -0.127 -11.493 1.00 94.88 72 ALA A O 1
ATOM 540 N N . ILE A 1 73 ? 4.619 1.917 -10.658 1.00 96.81 73 ILE A N 1
ATOM 541 C CA . ILE A 1 73 ? 4.051 1.463 -9.384 1.00 96.81 73 ILE A CA 1
ATOM 542 C C . ILE A 1 73 ? 2.526 1.438 -9.464 1.00 96.81 73 ILE A C 1
ATOM 544 O O . ILE A 1 73 ? 1.897 2.416 -9.867 1.00 96.81 73 ILE A O 1
ATOM 548 N N . MET A 1 74 ? 1.930 0.332 -9.030 1.00 97.94 74 MET A N 1
ATOM 549 C CA . MET A 1 74 ? 0.486 0.146 -8.923 1.00 97.94 74 MET A CA 1
ATOM 550 C C . MET A 1 74 ? 0.124 -0.371 -7.534 1.00 97.94 74 MET A C 1
ATOM 552 O O . MET A 1 74 ? 0.712 -1.340 -7.048 1.00 97.94 74 MET A O 1
ATOM 556 N N . TRP A 1 75 ? -0.878 0.254 -6.924 1.00 98.38 75 TRP A N 1
ATOM 557 C CA . TRP A 1 75 ? -1.416 -0.138 -5.627 1.00 98.38 75 TRP A CA 1
ATOM 558 C C . TRP A 1 75 ? -2.787 -0.777 -5.786 1.00 98.38 75 TRP A C 1
ATOM 560 O O . TRP A 1 75 ? -3.575 -0.377 -6.642 1.00 98.38 75 TRP A O 1
ATOM 570 N N . PHE A 1 76 ? -3.060 -1.768 -4.947 1.00 98.19 76 PHE A N 1
ATOM 571 C CA . PHE A 1 76 ? -4.325 -2.483 -4.908 1.00 98.19 76 PHE A CA 1
ATOM 572 C C . PHE A 1 76 ? -4.773 -2.657 -3.461 1.00 98.19 76 PHE A C 1
ATOM 574 O O . PHE A 1 76 ? -3.936 -2.907 -2.586 1.00 98.19 76 PHE A O 1
ATOM 581 N N . ARG A 1 77 ? -6.083 -2.563 -3.234 1.00 96.56 77 ARG A N 1
ATOM 582 C CA . ARG A 1 77 ? -6.749 -3.049 -2.023 1.00 96.56 77 ARG A CA 1
ATOM 583 C C . ARG A 1 77 ? -7.580 -4.255 -2.424 1.00 96.56 77 ARG A C 1
ATOM 585 O O . ARG A 1 77 ? -8.488 -4.128 -3.246 1.00 96.56 77 ARG A O 1
ATOM 592 N N . GLU A 1 78 ? -7.233 -5.409 -1.874 1.00 91.50 78 GLU A N 1
ATOM 593 C CA . GLU A 1 78 ? -7.667 -6.717 -2.355 1.00 91.50 78 GLU A CA 1
ATOM 594 C C . GLU A 1 78 ? -7.337 -6.859 -3.853 1.00 91.50 78 GLU A C 1
ATOM 596 O O . GLU A 1 78 ? -6.160 -6.952 -4.214 1.00 91.50 78 GLU A O 1
ATOM 601 N N . ASP A 1 79 ? -8.351 -6.767 -4.715 1.00 92.44 79 ASP A N 1
ATOM 602 C CA . ASP A 1 79 ? -8.239 -6.862 -6.174 1.00 92.44 79 ASP A CA 1
ATOM 603 C C . ASP A 1 79 ? -8.549 -5.538 -6.899 1.00 92.44 79 ASP A C 1
ATOM 605 O O . ASP A 1 79 ? -8.440 -5.449 -8.125 1.00 92.44 79 ASP A O 1
ATOM 609 N N . TYR A 1 80 ? -8.911 -4.483 -6.164 1.00 95.69 80 TYR A N 1
ATOM 610 C CA . TYR A 1 80 ? -9.259 -3.185 -6.740 1.00 95.69 80 TYR A CA 1
ATOM 611 C C . TYR A 1 80 ? -8.042 -2.271 -6.791 1.00 95.69 80 TYR A C 1
ATOM 613 O O . TYR A 1 80 ? -7.391 -2.014 -5.777 1.00 95.69 80 TYR A O 1
ATOM 621 N N . LYS A 1 81 ? -7.744 -1.753 -7.985 1.00 97.12 81 LYS A N 1
ATOM 622 C CA . LYS A 1 81 ? -6.680 -0.769 -8.188 1.00 97.12 81 LYS A CA 1
ATO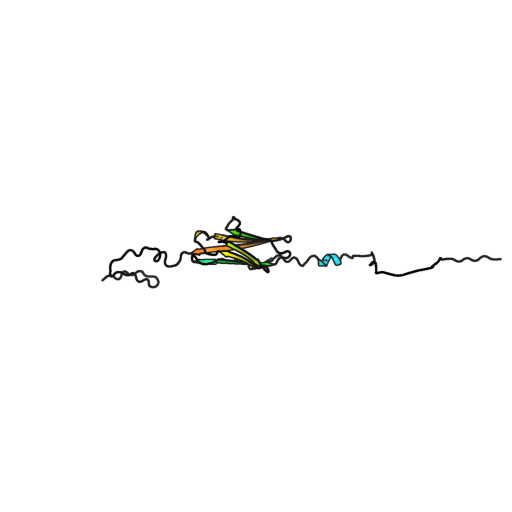M 623 C C . LYS A 1 81 ? -7.018 0.524 -7.441 1.00 97.12 81 LYS A C 1
ATOM 625 O O . LYS A 1 81 ? -8.127 1.039 -7.559 1.00 97.12 81 LYS A O 1
ATOM 630 N N . ILE A 1 82 ? -6.041 1.055 -6.717 1.00 97.38 82 ILE A N 1
ATOM 631 C CA . ILE A 1 82 ? -6.125 2.341 -6.025 1.00 97.38 82 ILE A CA 1
ATOM 632 C C . ILE A 1 82 ? -5.481 3.402 -6.913 1.00 97.38 82 ILE A C 1
ATOM 634 O O . ILE A 1 82 ? -4.376 3.211 -7.429 1.00 97.38 82 ILE A O 1
ATOM 638 N N . GLU A 1 83 ? -6.165 4.529 -7.072 1.00 96.12 83 GLU A N 1
ATOM 639 C CA . GLU A 1 83 ? -5.636 5.707 -7.751 1.00 96.12 83 GLU A CA 1
ATOM 640 C C . GLU A 1 83 ? -5.421 6.842 -6.751 1.00 96.12 83 GLU A C 1
ATOM 642 O O . GLU A 1 83 ? -6.087 6.918 -5.715 1.00 96.12 83 GLU A O 1
ATOM 647 N N . SER A 1 84 ? -4.465 7.721 -7.055 1.00 95.56 84 SER A N 1
ATOM 648 C CA . SER A 1 84 ? -4.194 8.886 -6.219 1.00 95.56 84 SER A CA 1
ATOM 649 C C . SER A 1 84 ? -5.435 9.771 -6.112 1.00 95.56 84 SER A C 1
ATOM 651 O O . SER A 1 84 ? -6.035 10.147 -7.117 1.00 95.56 84 SER A O 1
ATOM 653 N N . SER A 1 85 ? -5.793 10.131 -4.888 1.00 96.19 85 SER A N 1
ATOM 654 C CA . SER A 1 85 ? -6.969 10.918 -4.533 1.00 96.19 85 SER A CA 1
ATOM 655 C C . SER A 1 85 ? -6.685 11.773 -3.290 1.00 96.19 85 SER A C 1
ATOM 657 O O . SER A 1 85 ? -5.547 11.884 -2.829 1.00 96.19 85 SER A O 1
ATOM 659 N N . ILE A 1 86 ? -7.722 12.424 -2.760 1.00 94.25 86 ILE A N 1
ATOM 660 C CA . ILE A 1 86 ? -7.651 13.170 -1.497 1.00 94.25 86 ILE A CA 1
ATOM 661 C C . ILE A 1 86 ? -7.361 12.208 -0.338 1.00 94.25 86 ILE A C 1
ATOM 663 O O . ILE A 1 86 ? -6.518 12.525 0.499 1.00 94.25 86 ILE A O 1
ATOM 667 N N . ASP A 1 87 ? -7.985 11.032 -0.333 1.00 93.75 87 ASP A N 1
ATOM 668 C CA . ASP A 1 87 ? -7.883 10.064 0.764 1.00 93.75 87 ASP A CA 1
ATOM 669 C C . ASP A 1 87 ? -6.624 9.196 0.644 1.00 93.75 87 ASP A C 1
ATOM 671 O O . ASP A 1 87 ? -5.947 8.942 1.643 1.00 93.75 87 ASP A O 1
ATOM 675 N N . PHE A 1 88 ? -6.254 8.830 -0.591 1.00 96.69 88 PHE A N 1
ATOM 676 C CA . PHE A 1 88 ? -5.082 8.010 -0.911 1.00 96.69 88 PHE A CA 1
ATOM 677 C C . PHE A 1 88 ? -4.024 8.812 -1.670 1.00 96.69 88 PHE A C 1
ATOM 679 O O . PHE A 1 88 ? -4.186 9.117 -2.850 1.00 96.69 88 PHE A O 1
ATOM 686 N N . GLN A 1 89 ? -2.888 9.097 -1.042 1.00 97.62 89 GLN A N 1
ATOM 687 C CA . GLN A 1 89 ? -1.763 9.762 -1.706 1.00 97.62 89 GLN A CA 1
ATOM 688 C C . GLN A 1 89 ? -0.664 8.762 -2.041 1.00 97.62 89 GLN A C 1
ATOM 690 O O . GLN A 1 89 ? -0.044 8.195 -1.143 1.00 97.62 89 GLN A O 1
ATOM 695 N N . ILE A 1 90 ? -0.393 8.575 -3.332 1.00 97.81 90 ILE A N 1
ATOM 696 C CA . ILE A 1 90 ? 0.646 7.666 -3.823 1.00 97.81 90 ILE A CA 1
ATOM 697 C C . ILE A 1 90 ? 1.842 8.472 -4.332 1.00 97.81 90 ILE A C 1
ATOM 699 O O . ILE A 1 90 ? 1.685 9.458 -5.052 1.00 97.81 90 ILE A O 1
ATOM 703 N N . SER A 1 91 ? 3.047 8.024 -3.989 1.00 96.75 91 SER A N 1
ATOM 704 C CA . SER A 1 91 ? 4.304 8.578 -4.496 1.00 96.75 91 SER A CA 1
ATOM 705 C C . SER A 1 91 ? 5.349 7.486 -4.709 1.00 96.75 91 SER A C 1
ATOM 707 O O . SER A 1 91 ? 5.341 6.449 -4.044 1.00 96.75 91 SER A O 1
ATOM 709 N N . PHE A 1 92 ? 6.254 7.726 -5.656 1.00 95.81 92 PHE A N 1
ATOM 710 C CA . PHE A 1 92 ? 7.420 6.886 -5.890 1.00 95.81 92 PHE A CA 1
ATOM 711 C C . PHE A 1 92 ? 8.641 7.771 -6.116 1.00 95.81 92 PHE A C 1
ATOM 713 O O . PHE A 1 92 ? 8.694 8.513 -7.097 1.00 95.81 92 PHE A O 1
ATOM 720 N N . LEU A 1 93 ? 9.602 7.724 -5.194 1.00 94.44 93 LEU A N 1
ATOM 721 C CA . LEU A 1 93 ? 10.811 8.543 -5.257 1.00 94.44 93 LEU A CA 1
ATOM 722 C C . LEU A 1 93 ? 12.016 7.730 -4.797 1.00 94.44 93 LEU A C 1
ATOM 724 O O . LEU A 1 93 ? 11.980 7.115 -3.736 1.00 94.44 93 LEU A O 1
ATOM 728 N N . SER A 1 94 ? 13.093 7.747 -5.584 1.00 91.31 94 SER A N 1
ATOM 729 C CA . SER A 1 94 ? 14.369 7.106 -5.229 1.00 91.31 94 SER A CA 1
ATOM 730 C C . SER A 1 94 ? 14.224 5.636 -4.800 1.00 91.31 94 SER A C 1
ATOM 732 O O . SER A 1 94 ? 14.842 5.199 -3.835 1.00 91.31 94 SER A O 1
ATOM 734 N N . GLY A 1 95 ? 13.364 4.878 -5.489 1.00 92.38 95 GLY A N 1
ATOM 735 C CA . GLY A 1 95 ? 13.099 3.470 -5.176 1.00 92.38 95 GLY A CA 1
ATOM 736 C C . GLY A 1 95 ? 12.155 3.236 -3.991 1.00 92.38 95 GLY A C 1
ATOM 737 O O . GLY A 1 95 ? 11.836 2.091 -3.691 1.00 92.38 95 GLY A O 1
ATOM 738 N N . CYS A 1 96 ? 11.664 4.284 -3.332 1.00 96.88 96 CYS A N 1
ATOM 739 C CA . CYS A 1 96 ? 10.675 4.185 -2.265 1.00 96.88 96 CYS A CA 1
ATOM 740 C C . CYS A 1 96 ? 9.263 4.392 -2.829 1.00 96.88 96 CYS A C 1
ATOM 742 O O . CYS A 1 96 ? 8.929 5.486 -3.288 1.00 96.88 96 CYS A O 1
ATOM 744 N N . ALA A 1 97 ? 8.446 3.335 -2.816 1.00 97.88 97 ALA A N 1
ATOM 745 C CA . ALA A 1 97 ? 7.030 3.382 -3.166 1.00 97.88 97 ALA A CA 1
ATOM 746 C C . ALA A 1 97 ? 6.202 3.541 -1.894 1.00 97.88 97 ALA A C 1
ATOM 748 O O . ALA A 1 97 ? 6.226 2.670 -1.020 1.00 97.88 97 ALA A O 1
ATOM 749 N N . ARG A 1 98 ? 5.455 4.641 -1.814 1.00 98.25 98 ARG A N 1
ATOM 750 C CA . ARG A 1 98 ? 4.704 5.044 -0.627 1.00 98.25 98 ARG A CA 1
ATOM 751 C C . ARG A 1 98 ? 3.248 5.325 -0.968 1.00 98.25 98 ARG A C 1
ATOM 753 O O . ARG A 1 98 ? 2.964 6.043 -1.927 1.00 98.25 98 ARG A O 1
ATOM 760 N N . MET A 1 99 ? 2.345 4.816 -0.140 1.00 98.31 99 MET A N 1
ATOM 761 C CA . MET A 1 99 ? 0.931 5.174 -0.138 1.00 98.31 99 MET A CA 1
ATOM 762 C C . MET A 1 99 ? 0.528 5.654 1.254 1.00 98.31 99 MET A C 1
ATOM 764 O O . MET A 1 99 ? 0.810 4.990 2.252 1.00 98.31 99 MET A O 1
ATOM 768 N N . VAL A 1 100 ? -0.121 6.811 1.317 1.00 98.25 100 VAL A N 1
ATOM 769 C CA . VAL A 1 100 ? -0.621 7.406 2.557 1.00 98.25 100 VAL A CA 1
ATOM 770 C C . VAL A 1 100 ? -2.142 7.420 2.527 1.00 98.25 100 VAL A C 1
ATOM 772 O O . VAL A 1 100 ? -2.719 7.975 1.593 1.00 98.25 100 VAL A O 1
ATOM 775 N N . ILE A 1 101 ? -2.761 6.836 3.550 1.00 97.94 101 ILE A N 1
ATOM 776 C CA . ILE A 1 101 ? -4.189 6.978 3.849 1.00 97.94 101 ILE A CA 1
ATOM 777 C C . ILE A 1 101 ? -4.290 8.101 4.879 1.00 97.94 101 ILE A C 1
ATOM 779 O O . ILE A 1 101 ? -3.654 8.014 5.933 1.00 97.94 101 ILE A O 1
ATOM 783 N N . ARG A 1 102 ? -4.998 9.186 4.553 1.00 96.50 102 ARG A N 1
ATOM 784 C CA . ARG A 1 102 ? -5.043 10.379 5.422 1.00 96.50 102 ARG A CA 1
ATOM 785 C C . ARG A 1 102 ? -5.660 10.091 6.783 1.00 96.50 102 ARG A C 1
ATOM 787 O O . ARG A 1 102 ? -5.085 10.485 7.791 1.00 96.50 102 ARG A O 1
ATOM 794 N N . GLU A 1 103 ? -6.792 9.409 6.772 1.00 95.88 103 GLU A N 1
ATOM 795 C CA . GLU A 1 103 ? -7.568 9.030 7.945 1.00 95.88 103 GLU A CA 1
ATOM 796 C C . GLU A 1 103 ? -8.070 7.612 7.696 1.00 95.88 103 GLU A C 1
ATOM 798 O O . GLU A 1 103 ? -8.697 7.355 6.670 1.00 95.88 103 GLU A O 1
ATOM 803 N N . ALA A 1 104 ? -7.716 6.681 8.578 1.00 95.94 104 ALA A N 1
ATOM 804 C CA . ALA A 1 104 ? -8.100 5.285 8.443 1.00 95.94 104 AL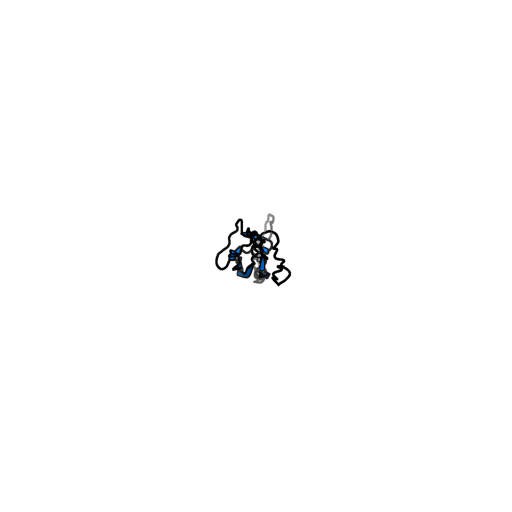A A CA 1
ATOM 805 C C . ALA A 1 104 ? -9.477 5.034 9.063 1.00 95.94 104 ALA A C 1
ATOM 807 O O . ALA A 1 104 ? -9.683 5.329 10.242 1.00 95.94 104 ALA A O 1
ATOM 808 N N . PHE A 1 105 ? -10.379 4.422 8.304 1.00 94.81 105 PHE A N 1
ATOM 809 C CA . PHE A 1 105 ? -11.681 3.972 8.795 1.00 94.81 105 PHE A CA 1
ATOM 810 C C . PHE A 1 105 ? -11.753 2.447 8.888 1.00 94.81 105 PHE A C 1
ATOM 812 O O . PHE A 1 105 ? -10.914 1.731 8.334 1.00 94.81 105 PHE A O 1
ATOM 819 N N . ALA A 1 106 ? -12.751 1.919 9.599 1.00 93.12 106 ALA A N 1
ATOM 820 C CA . ALA A 1 106 ? -12.916 0.474 9.762 1.00 93.12 106 ALA A CA 1
ATOM 821 C C . ALA A 1 106 ? -12.977 -0.260 8.405 1.00 93.12 106 ALA A C 1
ATOM 823 O O . ALA A 1 106 ? -12.413 -1.350 8.263 1.00 93.12 106 ALA A O 1
ATOM 824 N N . GLU A 1 107 ? -13.586 0.371 7.397 1.00 93.88 107 GLU A N 1
ATOM 825 C CA . GLU A 1 107 ? -13.737 -0.120 6.023 1.00 93.88 107 GLU A CA 1
ATOM 826 C C . GLU A 1 107 ? -12.423 -0.147 5.228 1.00 93.88 107 GLU A C 1
ATOM 828 O O . GLU A 1 107 ? -12.352 -0.802 4.186 1.00 93.88 107 GLU A O 1
ATOM 833 N N . ASP A 1 108 ? -11.379 0.540 5.700 1.00 95.00 108 ASP A N 1
ATOM 834 C CA . ASP A 1 108 ? -10.053 0.503 5.080 1.00 95.00 108 ASP A CA 1
ATOM 835 C C . ASP A 1 108 ? -9.244 -0.731 5.472 1.00 95.00 108 ASP A C 1
ATOM 837 O O . ASP A 1 108 ? -8.208 -1.006 4.860 1.00 95.00 108 ASP A O 1
ATOM 841 N N . SER A 1 109 ? -9.723 -1.499 6.453 1.00 97.19 109 SER A N 1
ATOM 842 C CA . SER A 1 109 ? -9.119 -2.775 6.822 1.00 97.19 109 SER A CA 1
ATOM 843 C C . SER A 1 109 ? -9.128 -3.745 5.643 1.00 97.19 109 SER A C 1
ATOM 845 O O . SER A 1 109 ? -10.148 -3.939 4.982 1.00 97.19 109 SER A O 1
ATOM 847 N N . GLY A 1 110 ? -7.998 -4.403 5.405 1.00 97.56 110 GLY A N 1
ATOM 848 C CA . GLY A 1 110 ? -7.877 -5.372 4.324 1.00 97.56 110 GLY A CA 1
ATOM 849 C C . GLY A 1 110 ? -6.450 -5.579 3.848 1.00 97.56 110 GLY A C 1
ATOM 850 O O . GLY A 1 110 ? -5.475 -5.070 4.418 1.00 97.56 110 GLY A O 1
ATOM 851 N N . ARG A 1 111 ? -6.317 -6.359 2.779 1.00 98.44 111 ARG A N 1
ATOM 852 C CA . ARG A 1 111 ? -5.040 -6.661 2.148 1.00 98.44 111 ARG A CA 1
ATOM 853 C C . ARG A 1 111 ? -4.665 -5.574 1.151 1.00 98.44 111 ARG A C 1
ATOM 855 O O . ARG A 1 111 ? -5.350 -5.361 0.159 1.00 98.44 111 ARG A O 1
ATOM 862 N N . PHE A 1 112 ? -3.512 -4.954 1.352 1.00 98.50 112 PHE A N 1
ATOM 863 C CA . PHE A 1 112 ? -2.923 -4.035 0.386 1.00 98.50 112 PHE A CA 1
ATOM 864 C C . PHE A 1 112 ? -1.791 -4.715 -0.368 1.00 98.50 112 PHE A C 1
ATOM 866 O O . PHE A 1 112 ? -1.000 -5.459 0.218 1.00 98.50 112 PHE A O 1
ATOM 873 N N . LYS A 1 113 ? -1.691 -4.441 -1.668 1.00 98.44 113 LYS A N 1
ATOM 874 C CA . LYS A 1 113 ? -0.631 -4.950 -2.538 1.00 98.44 113 LYS A CA 1
ATOM 875 C C . LYS A 1 113 ? 0.003 -3.806 -3.318 1.00 98.44 113 LYS A C 1
ATOM 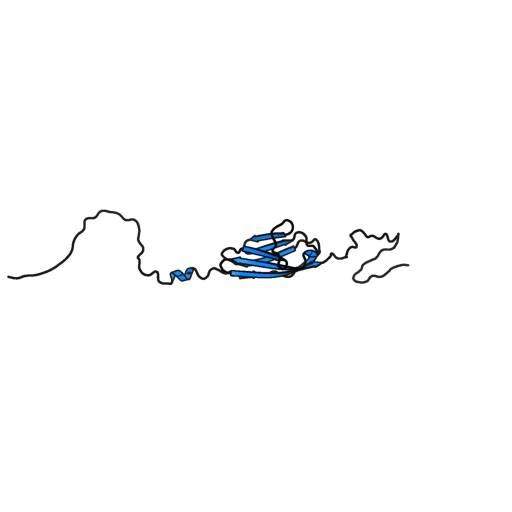877 O O . LYS A 1 113 ? -0.694 -3.036 -3.969 1.00 98.44 113 LYS A O 1
ATOM 882 N N . CYS A 1 114 ? 1.329 -3.751 -3.302 1.00 98.19 114 CYS A N 1
ATOM 883 C CA . CYS A 1 114 ? 2.114 -2.917 -4.203 1.00 98.19 114 CYS A CA 1
ATOM 884 C C . CYS A 1 114 ? 2.725 -3.808 -5.285 1.00 98.19 114 CYS A C 1
ATOM 886 O O . CYS A 1 114 ? 3.334 -4.838 -4.982 1.00 98.19 114 CYS A O 1
ATOM 888 N N . THR A 1 115 ? 2.547 -3.420 -6.544 1.00 97.19 115 THR A N 1
ATOM 889 C CA . THR A 1 115 ? 3.136 -4.077 -7.712 1.00 97.19 115 THR A CA 1
ATOM 890 C C . THR A 1 115 ? 3.992 -3.070 -8.458 1.00 97.19 115 THR A C 1
ATOM 892 O O . THR A 1 115 ? 3.532 -1.972 -8.760 1.00 97.19 115 THR A O 1
ATOM 895 N N . ALA A 1 116 ? 5.226 -3.450 -8.760 1.00 96.62 116 ALA A N 1
ATOM 896 C CA . ALA A 1 116 ? 6.127 -2.680 -9.598 1.00 96.62 116 ALA A CA 1
ATOM 897 C C . ALA A 1 116 ? 6.409 -3.457 -10.876 1.00 96.62 116 ALA A C 1
ATOM 899 O O . ALA A 1 116 ? 6.716 -4.650 -10.811 1.00 96.62 116 ALA A O 1
ATOM 900 N N . THR A 1 117 ? 6.341 -2.777 -12.015 1.00 94.62 117 THR A N 1
ATOM 901 C CA . THR A 1 117 ? 6.558 -3.383 -13.332 1.00 94.62 117 THR A CA 1
ATOM 902 C C . THR A 1 117 ? 7.500 -2.529 -14.163 1.00 94.62 117 THR A C 1
ATOM 904 O O . THR A 1 117 ? 7.380 -1.305 -14.201 1.00 94.62 117 THR A O 1
ATOM 907 N N . ASN A 1 118 ? 8.433 -3.187 -14.840 1.00 91.19 118 ASN A N 1
ATOM 908 C CA . ASN A 1 118 ? 9.343 -2.594 -15.808 1.00 91.19 118 ASN A CA 1
ATOM 909 C C . ASN A 1 118 ? 9.706 -3.633 -16.892 1.00 91.19 118 ASN A C 1
ATOM 911 O O . ASN A 1 118 ? 9.341 -4.801 -16.775 1.00 91.19 118 ASN A O 1
ATOM 915 N N . GLU A 1 119 ? 10.459 -3.238 -17.917 1.00 89.25 119 GLU A N 1
ATOM 916 C CA . GLU A 1 119 ? 10.962 -4.108 -18.991 1.00 89.25 119 GLU A CA 1
ATOM 917 C C . GLU A 1 119 ? 11.753 -5.321 -18.468 1.00 89.25 119 GLU A C 1
ATOM 919 O O . GLU A 1 119 ? 11.716 -6.390 -19.070 1.00 89.25 119 GLU A O 1
ATOM 924 N N . ALA A 1 120 ? 12.420 -5.183 -17.316 1.00 85.50 120 ALA A N 1
ATOM 925 C CA . ALA A 1 120 ? 13.154 -6.273 -16.671 1.00 85.50 120 ALA A CA 1
ATOM 926 C C . ALA A 1 120 ? 12.249 -7.300 -15.960 1.00 85.50 120 ALA A C 1
ATOM 928 O O . ALA A 1 120 ? 12.683 -8.423 -15.705 1.00 85.50 120 ALA A O 1
ATOM 929 N N . GLY A 1 121 ? 11.008 -6.940 -15.609 1.00 88.75 121 GLY A N 1
ATOM 930 C CA . GLY A 1 121 ? 10.087 -7.850 -14.930 1.00 88.75 121 GLY A CA 1
ATOM 931 C C . GLY A 1 121 ? 9.044 -7.171 -14.044 1.00 88.75 121 GLY A C 1
ATOM 932 O O . GLY A 1 121 ? 8.797 -5.969 -14.110 1.00 88.75 121 GLY A O 1
ATOM 933 N N . THR A 1 122 ? 8.401 -7.978 -13.197 1.00 93.50 122 THR A N 1
ATOM 934 C CA . THR A 1 122 ? 7.389 -7.530 -12.228 1.00 93.50 122 THR A CA 1
ATOM 935 C C . THR A 1 122 ? 7.671 -8.116 -10.847 1.00 93.50 122 THR A C 1
ATOM 937 O O . THR A 1 122 ? 7.910 -9.315 -10.719 1.00 93.50 122 THR A O 1
ATOM 940 N N . VAL A 1 123 ? 7.628 -7.275 -9.812 1.00 94.69 123 VAL A N 1
ATOM 941 C CA . VAL A 1 123 ? 7.708 -7.686 -8.404 1.00 94.69 123 VAL A CA 1
ATOM 942 C C . VAL A 1 123 ? 6.484 -7.176 -7.668 1.00 94.69 123 VAL A C 1
ATOM 944 O O . VAL A 1 123 ? 5.907 -6.147 -8.021 1.00 94.69 123 VAL A O 1
ATOM 947 N N . SER A 1 124 ? 6.072 -7.898 -6.632 1.00 96.50 124 SER A N 1
ATOM 948 C CA . SER A 1 124 ? 4.963 -7.462 -5.796 1.00 96.50 124 SER A CA 1
ATOM 949 C C . SER A 1 124 ? 5.179 -7.822 -4.338 1.00 96.50 124 SER A C 1
ATOM 951 O O . SER A 1 124 ? 5.902 -8.762 -4.008 1.00 96.50 124 SER A O 1
ATOM 953 N N . THR A 1 125 ? 4.544 -7.055 -3.465 1.00 98.31 125 THR A N 1
ATOM 954 C CA . THR A 1 125 ? 4.539 -7.266 -2.020 1.00 98.31 125 THR A CA 1
ATOM 955 C C . THR A 1 125 ? 3.157 -6.934 -1.474 1.00 98.31 125 THR A C 1
ATOM 957 O O . THR A 1 125 ? 2.436 -6.128 -2.064 1.00 98.31 125 THR A O 1
ATOM 960 N N . SER A 1 126 ? 2.760 -7.573 -0.375 1.00 98.31 126 SER A N 1
ATOM 961 C CA . SER A 1 126 ? 1.448 -7.367 0.235 1.00 98.31 126 SER A CA 1
ATOM 962 C C . SER A 1 126 ? 1.529 -7.308 1.751 1.00 98.31 126 SER A C 1
ATOM 964 O O . SER A 1 126 ? 2.360 -7.997 2.336 1.00 98.31 126 SER A O 1
ATOM 966 N N . CYS A 1 127 ? 0.616 -6.568 2.369 1.00 98.56 127 CYS A N 1
ATOM 967 C CA . CYS A 1 127 ? 0.417 -6.533 3.815 1.00 98.56 127 CYS A CA 1
ATOM 968 C C . CYS A 1 127 ? -1.071 -6.516 4.156 1.00 98.56 127 CYS A C 1
ATOM 970 O O . CYS A 1 127 ? -1.906 -6.259 3.290 1.00 98.56 127 CYS A O 1
ATOM 972 N N . TYR A 1 128 ? -1.385 -6.789 5.416 1.00 98.38 128 TYR A N 1
ATOM 973 C CA . TYR A 1 128 ? -2.714 -6.608 5.979 1.00 98.38 128 TYR A CA 1
ATOM 974 C C . TYR A 1 128 ? -2.740 -5.357 6.862 1.00 98.38 128 TYR A C 1
ATOM 976 O O . TYR A 1 128 ? -1.891 -5.218 7.750 1.00 98.38 128 TYR A O 1
ATOM 984 N N . LEU A 1 129 ? -3.702 -4.472 6.615 1.00 98.38 129 LEU A N 1
ATOM 985 C CA . LEU A 1 129 ? -4.025 -3.336 7.471 1.00 98.38 129 LEU A CA 1
ATOM 986 C C . LEU A 1 129 ? -5.237 -3.701 8.329 1.00 98.38 129 LEU A C 1
ATOM 988 O O . LEU A 1 129 ? -6.275 -4.092 7.796 1.00 98.38 129 LEU A O 1
ATOM 992 N N . LEU A 1 130 ? -5.106 -3.559 9.644 1.00 97.75 130 LEU A N 1
ATOM 993 C CA . LEU A 1 130 ? -6.206 -3.693 10.591 1.00 97.75 130 LEU A CA 1
ATOM 994 C C . LEU A 1 130 ? -6.486 -2.335 11.233 1.00 97.75 130 LEU A C 1
ATOM 996 O O . LEU A 1 130 ? -5.640 -1.813 11.957 1.00 97.75 130 LEU A O 1
ATOM 1000 N N . VAL A 1 131 ? -7.673 -1.786 11.004 1.00 96.94 131 VAL A N 1
ATOM 1001 C CA . VAL A 1 131 ? -8.130 -0.560 11.664 1.00 96.94 131 VAL A CA 1
ATOM 1002 C C . VAL A 1 131 ? -9.018 -0.951 12.840 1.00 96.94 131 VAL A C 1
ATOM 1004 O O . VAL A 1 131 ? -9.998 -1.680 12.682 1.00 96.94 131 VAL A O 1
ATOM 1007 N N . GLN A 1 132 ? -8.638 -0.527 14.040 1.00 93.88 132 GLN A N 1
ATOM 1008 C CA . GLN A 1 132 ? -9.349 -0.824 15.278 1.00 93.88 132 GLN A CA 1
ATOM 1009 C C . GLN A 1 132 ? -10.096 0.409 15.769 1.00 93.88 132 GLN A C 1
ATOM 1011 O O . GLN A 1 132 ? -9.592 1.526 15.689 1.00 93.88 132 GLN A O 1
ATOM 1016 N N . ALA A 1 133 ? -11.282 0.191 16.333 1.00 87.56 133 ALA A N 1
ATOM 1017 C CA . ALA A 1 133 ? -12.019 1.258 16.989 1.00 87.56 133 ALA A CA 1
ATOM 1018 C C . ALA A 1 133 ? -11.192 1.853 18.149 1.00 87.56 133 ALA A C 1
ATOM 1020 O O . ALA A 1 133 ? -10.475 1.110 18.835 1.00 87.56 133 ALA A O 1
ATOM 1021 N N . PRO A 1 134 ? -11.320 3.160 18.428 1.00 81.75 134 PRO A N 1
ATOM 1022 C CA . PRO A 1 134 ? -10.658 3.780 19.562 1.00 81.75 134 PRO A CA 1
ATOM 1023 C C . PRO A 1 134 ? -11.143 3.156 20.870 1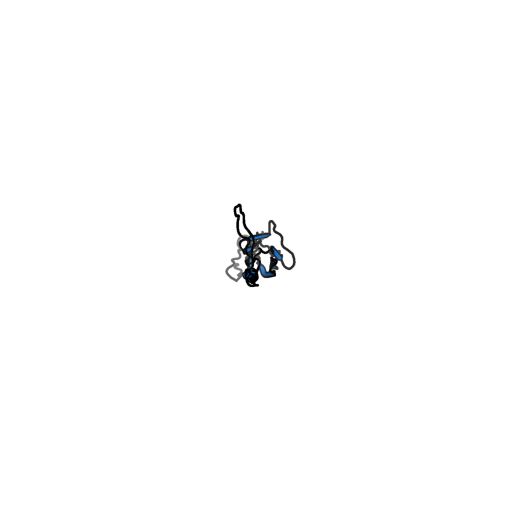.00 81.75 134 PRO A C 1
ATOM 1025 O O . PRO A 1 134 ? -12.340 2.941 21.079 1.00 81.75 134 PRO A O 1
ATOM 1028 N N . TRP A 1 135 ? -10.214 2.900 21.785 1.00 76.00 135 TRP A N 1
ATOM 1029 C CA . TRP A 1 135 ? -10.563 2.566 23.160 1.00 76.00 135 TRP A CA 1
ATOM 1030 C C . TRP A 1 135 ? -10.669 3.853 23.997 1.00 76.00 135 TRP A C 1
ATOM 1032 O O . TRP A 1 135 ? -9.727 4.648 23.973 1.00 76.00 135 TRP A O 1
ATOM 1042 N N . PRO A 1 136 ? -11.738 4.066 24.793 1.00 75.81 136 PRO A N 1
ATOM 1043 C CA . PRO A 1 136 ? -12.910 3.209 24.999 1.00 75.81 136 PRO A CA 1
ATOM 1044 C C . PRO A 1 136 ? -13.966 3.329 23.879 1.00 75.81 136 PRO A C 1
ATOM 1046 O O . PRO A 1 136 ? -14.212 4.436 23.398 1.00 75.81 136 PRO A O 1
ATOM 1049 N N . PRO A 1 137 ? -14.658 2.229 23.515 1.00 60.75 137 PRO A N 1
ATOM 1050 C CA . PRO A 1 137 ? -15.701 2.237 22.496 1.00 60.75 137 PRO A CA 1
ATOM 1051 C C . PRO A 1 137 ? -16.847 3.162 22.929 1.00 60.75 137 PRO A C 1
ATOM 1053 O O . PRO A 1 137 ? -17.579 2.874 23.872 1.00 60.75 137 PRO A O 1
ATOM 1056 N N . ALA A 1 138 ? -16.976 4.301 22.250 1.00 57.03 138 ALA A N 1
ATOM 1057 C CA . ALA A 1 138 ? -18.143 5.185 22.260 1.00 57.03 138 ALA A CA 1
ATOM 1058 C C . ALA A 1 138 ? -18.655 5.728 23.619 1.00 57.03 138 ALA A C 1
ATOM 1060 O O . ALA A 1 138 ? -19.803 6.158 23.699 1.00 57.03 138 ALA A O 1
ATOM 1061 N N . LEU A 1 139 ? -17.826 5.841 24.666 1.00 52.25 139 LEU A N 1
ATOM 1062 C CA . LEU A 1 139 ? -18.187 6.676 25.834 1.00 52.25 139 LEU A CA 1
ATOM 1063 C C . LEU A 1 139 ? -18.098 8.192 25.546 1.00 52.25 139 LEU A C 1
ATOM 1065 O O . LEU A 1 139 ? -18.461 9.002 26.395 1.00 52.25 139 LEU A O 1
ATOM 1069 N N . SER A 1 140 ? -17.637 8.592 24.357 1.00 49.69 140 SER A N 1
ATOM 1070 C CA . SER A 1 140 ? -17.434 9.996 23.969 1.00 49.69 140 SER A CA 1
ATOM 1071 C C . SER A 1 140 ? -18.429 10.532 22.930 1.00 49.69 140 SER A C 1
ATOM 1073 O O . SER A 1 140 ? -18.547 11.747 22.793 1.00 49.69 140 SER A O 1
ATOM 1075 N N . ALA A 1 141 ? -19.195 9.680 22.238 1.00 50.25 141 ALA A N 1
ATOM 1076 C CA . ALA A 1 141 ? -20.173 10.112 21.235 1.00 50.25 141 ALA A CA 1
ATOM 1077 C C . ALA A 1 141 ? -21.605 10.105 21.805 1.00 50.25 141 ALA A C 1
ATOM 1079 O O . ALA A 1 141 ? -22.449 9.290 21.446 1.00 50.25 141 ALA A O 1
ATOM 1080 N N . GLY A 1 142 ? -21.880 11.030 22.728 1.00 46.59 142 GLY A N 1
ATOM 1081 C CA . GLY A 1 142 ? -23.238 11.541 22.958 1.00 46.59 142 GLY A CA 1
ATOM 1082 C C . GLY A 1 142 ? -24.171 10.781 23.907 1.00 46.59 142 GLY A C 1
ATOM 1083 O O . GLY A 1 142 ? -25.246 11.302 24.188 1.00 46.59 142 GLY A O 1
ATOM 1084 N N . LEU A 1 143 ? -23.790 9.630 24.470 1.00 43.31 143 LEU A N 1
ATOM 1085 C CA . LEU A 1 143 ? -24.583 8.977 25.521 1.00 43.31 143 LEU A CA 1
ATOM 1086 C C . LEU A 1 143 ? -23.912 9.097 26.895 1.00 43.31 143 LEU A C 1
ATOM 1088 O O . LEU A 1 143 ? -23.650 8.106 27.573 1.00 43.31 143 LEU A O 1
ATOM 1092 N N . VAL A 1 144 ? -23.735 10.333 27.378 1.00 47.00 144 VAL A N 1
ATOM 1093 C CA . VAL A 1 144 ? -23.924 10.537 28.819 1.00 47.00 144 VAL A CA 1
ATOM 1094 C C . VAL A 1 144 ? -25.421 10.344 29.034 1.00 47.00 144 VAL A C 1
ATOM 1096 O O . VAL A 1 144 ? -26.192 11.301 29.047 1.00 47.00 144 VAL A O 1
ATOM 1099 N N . ALA A 1 145 ? -25.861 9.084 29.138 1.00 44.81 145 ALA A N 1
ATOM 1100 C CA . ALA A 1 145 ? -27.086 8.803 29.856 1.00 44.81 145 ALA A CA 1
ATOM 1101 C C . ALA A 1 145 ? -26.896 9.525 31.185 1.00 44.81 145 ALA A C 1
ATOM 1103 O O . ALA A 1 145 ? -25.949 9.228 31.914 1.00 44.81 145 ALA A O 1
ATOM 1104 N N . SER A 1 146 ? -27.701 10.556 31.416 1.00 46.72 146 SER A N 1
ATOM 1105 C CA . SER A 1 146 ? -27.729 11.313 32.651 1.00 46.72 146 SER A CA 1
ATOM 1106 C C . SER A 1 146 ? -28.061 10.334 33.773 1.00 46.72 146 SER A C 1
ATOM 1108 O O . SER A 1 146 ? -29.219 10.170 34.155 1.00 46.72 146 SER A O 1
ATOM 1110 N N . LEU A 1 147 ? -27.056 9.618 34.272 1.00 50.19 147 LEU A N 1
ATOM 1111 C CA . LEU A 1 147 ? -27.128 8.991 35.567 1.00 50.19 147 LEU A CA 1
ATOM 1112 C C . LEU A 1 147 ? -27.260 10.184 36.494 1.00 50.19 147 LEU A C 1
ATOM 1114 O O . LEU A 1 147 ? -26.374 11.038 36.545 1.00 50.19 147 LEU A O 1
ATOM 1118 N N . GLY A 1 148 ? -28.447 10.312 37.085 1.00 53.31 148 GLY A N 1
ATOM 1119 C CA . GLY A 1 148 ? -28.776 11.407 37.981 1.00 53.31 148 GLY A CA 1
ATOM 1120 C C . GLY A 1 148 ? -27.672 11.643 39.021 1.00 53.31 148 GLY A C 1
ATOM 1121 O O . GLY A 1 148 ? -26.793 10.798 39.215 1.00 53.31 148 GLY A O 1
ATOM 1122 N N . PRO A 1 149 ? -27.699 12.798 39.697 1.00 46.25 149 PRO A N 1
ATOM 1123 C CA . PRO A 1 149 ? -26.618 13.223 40.580 1.00 46.25 149 PRO A CA 1
ATOM 1124 C C . PRO A 1 149 ? -26.205 12.103 41.552 1.00 46.25 149 PRO A C 1
ATOM 1126 O O . PRO A 1 149 ? -27.020 11.631 42.341 1.00 46.25 149 PRO A O 1
ATOM 1129 N N . GLY A 1 150 ? -24.936 11.675 41.471 1.00 54.31 150 GLY A N 1
ATOM 1130 C CA . GLY A 1 150 ? -24.309 10.767 42.441 1.00 54.31 150 GLY A CA 1
ATOM 1131 C C . GLY A 1 150 ? -23.884 9.375 41.956 1.00 54.31 150 GLY A C 1
ATOM 1132 O O . GLY A 1 150 ? -23.499 8.567 42.796 1.00 54.31 150 GLY A O 1
ATOM 1133 N N . ARG A 1 151 ? -23.922 9.049 40.655 1.00 52.28 151 ARG A N 1
ATOM 1134 C CA . ARG A 1 151 ? -23.466 7.733 40.154 1.00 52.28 151 ARG A CA 1
ATOM 1135 C C . ARG A 1 151 ? -22.461 7.879 39.013 1.00 52.28 151 ARG A C 1
ATOM 1137 O O . ARG A 1 151 ? -22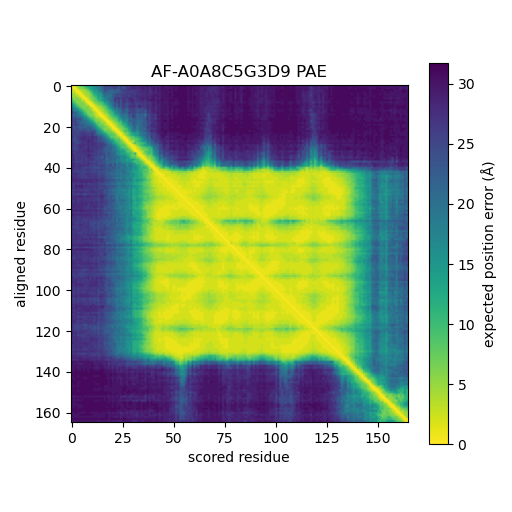.841 8.209 37.896 1.00 52.28 151 ARG A O 1
ATOM 1144 N N . ALA A 1 152 ? -21.187 7.623 39.300 1.00 49.25 152 ALA A N 1
ATOM 1145 C CA . ALA A 1 152 ? -20.115 7.590 38.308 1.00 49.25 152 ALA A CA 1
ATOM 1146 C C . ALA A 1 152 ? -19.535 6.175 38.209 1.00 49.25 152 ALA A C 1
ATOM 1148 O O . ALA A 1 152 ? -19.299 5.521 39.224 1.00 49.25 152 ALA A O 1
ATOM 1149 N N . TRP A 1 153 ? -19.288 5.716 36.984 1.00 49.66 153 TRP A N 1
ATOM 1150 C CA . TRP A 1 153 ? -18.491 4.521 36.732 1.00 49.66 153 TRP A CA 1
ATOM 1151 C C . TRP A 1 153 ? -17.011 4.904 36.781 1.00 49.66 153 TRP A C 1
ATOM 1153 O O . TRP A 1 153 ? -16.575 5.771 36.024 1.00 49.66 153 TRP A O 1
ATOM 1163 N N . VAL A 1 154 ? -16.234 4.275 37.665 1.00 46.22 154 VAL A N 1
ATOM 1164 C CA . VAL A 1 154 ? -14.769 4.379 37.653 1.00 46.22 154 VAL A CA 1
ATOM 1165 C C . VAL A 1 154 ? -14.235 3.168 36.902 1.00 46.22 154 VAL A C 1
ATOM 1167 O O . VAL A 1 154 ? -14.399 2.037 37.350 1.00 46.22 154 VAL A O 1
ATOM 1170 N N . TYR A 1 155 ? -13.609 3.401 35.751 1.00 41.31 155 TYR A N 1
ATOM 1171 C CA . TYR A 1 155 ? -12.914 2.356 35.009 1.00 41.31 155 TYR A CA 1
ATOM 1172 C C . TYR A 1 155 ? -11.446 2.339 35.442 1.00 41.31 155 TYR A C 1
ATOM 1174 O O . TYR A 1 155 ? -10.661 3.185 35.019 1.00 41.31 155 TYR A O 1
ATOM 1182 N N . SER A 1 156 ? -11.065 1.375 36.280 1.00 37.62 156 SER A N 1
ATOM 1183 C CA . SER A 1 156 ? -9.666 0.999 36.487 1.00 37.62 156 SER A CA 1
ATOM 1184 C C . SER A 1 156 ? -9.440 -0.390 35.891 1.00 37.62 156 SER A C 1
ATOM 1186 O O . SER A 1 156 ? -10.172 -1.333 36.178 1.00 37.62 156 SER A O 1
ATOM 1188 N N . SER A 1 157 ? -8.468 -0.478 34.977 1.00 42.59 157 SER A N 1
ATOM 1189 C CA . SER A 1 157 ? -7.808 -1.702 34.492 1.00 42.59 157 SER A CA 1
ATOM 1190 C C . SER A 1 157 ? -8.544 -3.029 34.770 1.00 42.59 157 SER A C 1
ATOM 1192 O O . SER A 1 157 ? -8.157 -3.787 35.657 1.00 42.59 157 SER A O 1
ATOM 1194 N N . GLY A 1 158 ? -9.587 -3.320 33.985 1.00 49.97 158 GLY A N 1
ATOM 1195 C CA . GLY A 1 158 ? -10.145 -4.671 33.858 1.00 49.97 158 GLY A CA 1
ATOM 1196 C C . GLY A 1 158 ? -11.276 -5.083 34.805 1.00 49.97 158 GLY A C 1
ATOM 1197 O O . GLY A 1 158 ? -11.720 -6.222 34.693 1.00 49.97 158 GLY A O 1
ATOM 1198 N N . PHE A 1 159 ? -11.797 -4.216 35.680 1.00 44.06 159 PHE A N 1
ATOM 1199 C CA . PHE A 1 159 ? -12.966 -4.558 36.505 1.00 44.06 159 PHE A CA 1
ATOM 1200 C C . PHE A 1 159 ? -14.009 -3.433 36.538 1.00 44.06 159 PHE A C 1
ATOM 1202 O O . PHE A 1 159 ? -13.714 -2.301 36.908 1.00 44.06 159 PHE A O 1
ATOM 1209 N N . CYS A 1 160 ? -15.260 -3.758 36.188 1.00 47.44 160 CYS A N 1
ATOM 1210 C CA . CYS A 1 160 ? -16.420 -2.920 36.494 1.00 47.44 160 CYS A CA 1
ATOM 1211 C C . CYS A 1 160 ? -16.951 -3.311 37.875 1.00 47.44 160 CYS A C 1
ATOM 1213 O O . CYS A 1 160 ? -17.583 -4.357 38.018 1.00 47.44 160 CYS A O 1
ATOM 1215 N N . THR A 1 161 ? -16.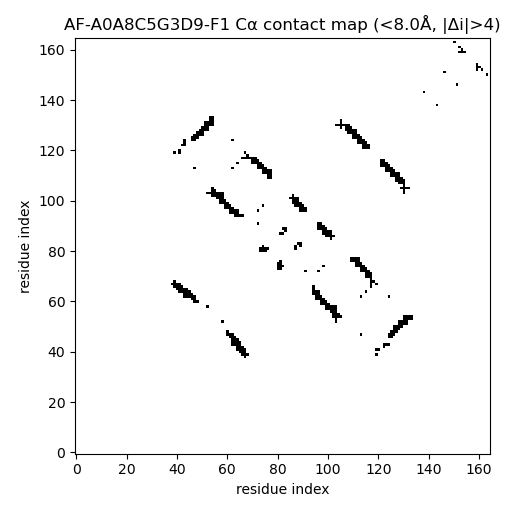732 -2.479 38.890 1.00 52.12 161 THR A N 1
ATOM 1216 C CA . THR A 1 161 ? -17.380 -2.649 40.198 1.00 52.12 161 THR A CA 1
ATOM 1217 C C . THR A 1 161 ? -18.420 -1.558 40.412 1.00 52.12 161 THR A C 1
ATOM 1219 O O . THR A 1 161 ? -18.107 -0.372 40.345 1.00 52.12 161 THR A O 1
ATOM 1222 N N . TYR A 1 162 ? -19.663 -1.965 40.679 1.00 44.94 162 TYR A N 1
ATOM 1223 C CA . TYR A 1 162 ? -20.733 -1.071 41.113 1.00 44.94 162 TYR A CA 1
ATOM 1224 C C . TYR A 1 162 ? -20.451 -0.617 42.550 1.00 44.94 162 TYR A C 1
ATOM 1226 O O . TYR A 1 162 ? -20.564 -1.410 43.482 1.00 44.94 162 TYR A O 1
ATOM 1234 N N . THR A 1 163 ? -20.081 0.647 42.744 1.00 56.44 163 THR A N 1
ATOM 1235 C CA . THR A 1 163 ? -20.064 1.269 44.073 1.00 56.44 163 THR A CA 1
ATOM 1236 C C . THR A 1 163 ? -21.346 2.069 44.248 1.00 56.44 163 THR A C 1
ATOM 1238 O O . THR A 1 163 ? -21.445 3.212 43.806 1.00 56.44 163 THR A O 1
ATOM 1241 N N . GLY A 1 164 ? -22.344 1.444 44.862 1.00 46.78 164 GLY A N 1
ATOM 1242 C CA . GLY A 1 164 ? -23.501 2.129 45.428 1.00 46.78 164 GLY A CA 1
ATOM 1243 C C . GLY A 1 164 ? -23.531 1.883 46.932 1.00 46.78 164 GLY A C 1
ATOM 1244 O O . GLY A 1 164 ? -23.341 0.741 47.346 1.00 46.78 164 GLY A O 1
ATOM 1245 N N . LEU A 1 165 ? -23.724 2.950 47.713 1.00 48.09 165 LEU A N 1
ATOM 1246 C CA . LEU A 1 165 ? -24.158 2.865 49.112 1.00 48.09 165 LEU A CA 1
ATOM 1247 C C . LEU A 1 165 ? -25.595 2.338 49.187 1.00 48.09 165 LEU A C 1
ATOM 1249 O O . LEU A 1 165 ? -26.394 2.713 48.294 1.00 48.09 165 LEU A O 1
#

Sequence (165 aa):
MEAAVVSSTAGAVAPPTLISVSLNTRRFSHCCFSFFQYDHMFLLLQGLKNLTVTEGESVTLECQISGQPAPAIMWFREDYKIESSIDFQISFLSGCARMVIREAFAEDSGRFKCTATNEAGTVSTSCYLLVQAPWPPALSAGLVASLGPGRAWVYSSGFCTYTGL

Foldseek 3Di:
DDDDDDDDDDDDDDDDDDDDDDPDPDDPDPPVVVVPPPDFDWDWPAAWEADEEEFFDKDKTKTFIDGPPFWDKWKDFPNHTDDDDPQWHWDDDPRMTMIMGNGDDQVSWGKMKMWTDDPVGIDMHIYTYGYDYDPPPPPPPDPPVCPDPDFDFDDDDPDTDGDDD

Solvent-accessible surface area (backbone atoms only — not comparable to full-atom values): 10796 Å² total; per-residue (Å²): 138,86,86,88,87,92,81,90,80,90,84,90,85,84,87,88,84,90,85,83,82,83,82,72,95,74,75,91,54,86,69,73,68,68,77,77,77,80,76,62,60,68,43,80,75,38,64,42,67,68,44,76,47,48,48,65,40,64,43,79,49,54,31,31,39,47,45,57,69,79,52,52,76,45,42,25,52,72,88,44,76,57,67,76,50,91,56,36,45,68,50,75,56,98,42,39,41,36,38,33,36,60,56,34,42,66,84,67,39,42,43,38,32,46,36,38,38,43,98,86,47,74,48,71,39,56,26,45,39,42,42,36,78,55,86,72,80,66,75,79,74,83,64,75,70,79,61,58,98,90,65,80,90,67,86,53,95,93,51,90,69,89,88,76,134

Secondary structure (DSSP, 8-state):
------------------------SS---TTSGGGSSS----EEEE----EEEETT--EEEEEEEE-SSPPEEEEEETTEEE---SSEEEEEETTEEEEEESS--GGG-EEEEEEEEETTEEEEEEEEEEEEPPSSTTSSSS------TT-----BTTB------

InterPro domains:
  IPR003598 Immunoglobulin subtype 2 [SM00408] (54-121)
  IPR003599 Immunoglobulin domain subtype [SM00409] (48-132)
  IPR007110 Immunoglobulin-like domain [PS50835] (16-124)
  IPR013098 Immunoglobulin I-set [PF07679] (46-131)
  IPR013783 Immunoglobulin-like fold [G3DSA:2.60.40.10] (43-141)
  IPR036179 Immunoglobulin-like domain superfamily [SSF48726] (45-134)

Mean predicted aligned error: 16.22 Å

Radius of gyration: 37.44 Å; Cα contacts (8 Å, |Δi|>4): 240; chains: 1; bounding box: 103×28×126 Å

Organism: Gouania willdenowi (NCBI:txid441366)